Protein AF-A0A5J4TBL7-F1 (afdb_monomer)

Mean predicted aligned error: 8.06 Å

Solvent-accessible surface area (backbone atoms only — not comparable to full-atom values): 5519 Å² total; per-residue (Å²): 136,86,67,77,61,51,78,88,79,68,88,50,75,72,48,34,52,52,38,37,51,47,25,48,49,51,29,50,49,49,42,26,33,62,68,9,38,56,97,89,41,79,74,49,79,56,37,64,71,57,46,52,52,53,50,54,45,30,62,76,69,51,25,58,58,40,35,55,56,35,46,71,35,62,43,71,91,37,49,30,19,53,32,25,50,46,30,53,47,40,70,63,51,77,64,75,77,75,124

pLDDT: mean 75.3, std 10.54, range [43.09, 86.94]

Organism: NCBI:txid222440

Secondary structure (DSSP, 8-state):
----S--TT--SHHHHHHHHHHHHHHHHHHHHHHHSEETTEE-S---HHHHHHHHHHHHHTTHHHHHHHHHT--TGGGHHHHHHHHHHHHHHTTTTT--

Sequence (99 aa):
MSISFCTAGGVGEEQNAEISYGLKRISRFLRQLHEGRTYGQSSFQPLPLLARRTEEQIEDEGANEEIEAQMNNKGIRGYIKNWATWAKSETLNHFIRRR

Structure (mmCIF, N/CA/C/O backbone):
data_AF-A0A5J4TBL7-F1
#
_entry.id   AF-A0A5J4TBL7-F1
#
loop_
_atom_site.group_PDB
_atom_site.id
_atom_site.type_symbol
_atom_site.label_atom_id
_atom_site.label_alt_id
_atom_site.label_comp_id
_atom_site.label_asym_id
_atom_site.label_entity_id
_atom_site.label_seq_id
_atom_site.pdbx_PDB_ins_code
_atom_site.Cartn_x
_atom_site.Cartn_y
_atom_site.Cartn_z
_atom_site.occupancy
_atom_site.B_iso_or_equiv
_atom_site.auth_seq_id
_atom_site.auth_comp_id
_atom_site.auth_asym_id
_atom_site.auth_atom_id
_atom_site.pdbx_PDB_model_num
ATOM 1 N N . MET A 1 1 ? 6.175 -14.369 4.989 1.00 51.16 1 MET A N 1
ATOM 2 C CA . MET A 1 1 ? 6.311 -13.045 5.634 1.00 51.16 1 MET A CA 1
ATOM 3 C C . MET A 1 1 ? 5.167 -12.230 5.071 1.00 51.16 1 MET A C 1
ATOM 5 O O . MET A 1 1 ? 5.240 -11.921 3.897 1.00 51.16 1 MET A O 1
ATOM 9 N N . SER A 1 2 ? 4.091 -12.049 5.832 1.00 63.00 2 SER A N 1
ATOM 10 C CA . SER A 1 2 ? 2.856 -11.390 5.381 1.00 63.00 2 SER A CA 1
ATOM 11 C C . SER A 1 2 ? 2.984 -9.872 5.532 1.00 63.00 2 SER A C 1
ATOM 13 O O . SER A 1 2 ? 3.638 -9.411 6.476 1.00 63.00 2 SER A O 1
ATOM 15 N N . ILE A 1 3 ? 2.428 -9.107 4.591 1.00 63.84 3 ILE A N 1
ATOM 16 C CA . ILE A 1 3 ? 2.423 -7.639 4.639 1.00 63.84 3 ILE A CA 1
ATOM 17 C C . ILE A 1 3 ? 1.034 -7.205 5.087 1.00 63.84 3 ILE A C 1
ATOM 19 O O . ILE A 1 3 ? 0.104 -7.215 4.296 1.00 63.84 3 ILE A O 1
ATOM 23 N N . SER A 1 4 ? 0.911 -6.767 6.339 1.00 66.31 4 SER A N 1
ATOM 24 C CA . SER A 1 4 ? -0.285 -6.068 6.824 1.00 66.31 4 SER A CA 1
ATOM 25 C C . SER A 1 4 ? 0.025 -4.581 6.990 1.00 66.31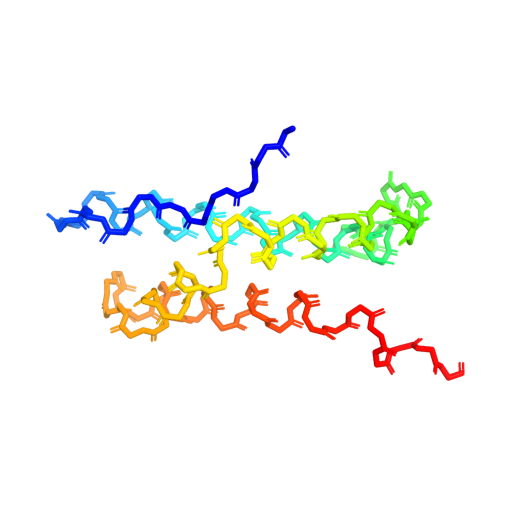 4 SER A C 1
ATOM 27 O O . SER A 1 4 ? 1.068 -4.207 7.538 1.00 66.31 4 SER A O 1
ATOM 29 N N . PHE A 1 5 ? -0.879 -3.723 6.512 1.00 64.00 5 PHE A N 1
ATOM 30 C CA . PHE A 1 5 ? -0.769 -2.259 6.537 1.00 64.00 5 PHE A C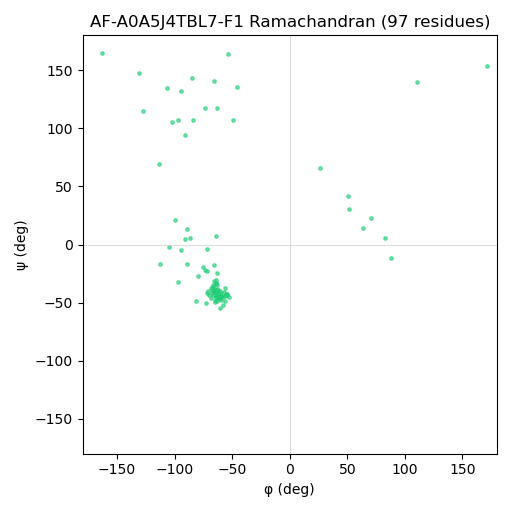A 1
ATOM 31 C C . PHE A 1 5 ? -1.351 -1.633 7.809 1.00 64.00 5 PHE A C 1
ATOM 33 O O . PHE A 1 5 ? -1.462 -0.407 7.870 1.00 64.00 5 PHE A O 1
ATOM 40 N N . CYS A 1 6 ? -1.616 -2.477 8.818 1.00 62.53 6 CYS A N 1
ATOM 41 C CA . CYS A 1 6 ? -2.116 -2.225 10.173 1.00 62.53 6 CYS A CA 1
ATOM 42 C C . CYS A 1 6 ? -3.545 -2.743 10.371 1.00 62.53 6 CYS A C 1
ATOM 44 O O . CYS A 1 6 ? -4.414 -2.560 9.525 1.00 62.53 6 CYS A O 1
ATOM 46 N N . THR A 1 7 ? -3.799 -3.325 11.550 1.00 61.44 7 THR A N 1
ATOM 47 C CA . THR A 1 7 ? -5.118 -3.798 11.986 1.00 61.44 7 THR A CA 1
ATOM 48 C C . THR A 1 7 ? -6.168 -2.711 11.780 1.00 61.44 7 THR A C 1
ATOM 50 O O . THR A 1 7 ? -6.225 -1.742 12.541 1.00 61.44 7 THR A O 1
ATOM 53 N N . ALA A 1 8 ? -7.032 -2.891 10.783 1.00 55.53 8 ALA A N 1
ATOM 54 C CA . ALA A 1 8 ? -8.086 -1.950 10.406 1.00 55.53 8 ALA A CA 1
ATOM 55 C C . ALA A 1 8 ? -9.172 -1.722 11.491 1.00 55.53 8 ALA A C 1
ATOM 57 O O . ALA A 1 8 ? -10.164 -1.048 11.233 1.00 55.53 8 ALA A O 1
ATOM 58 N N . GLY A 1 9 ? -8.999 -2.253 12.709 1.00 54.03 9 GLY A N 1
ATOM 59 C CA . GLY A 1 9 ? -9.950 -2.155 13.823 1.00 54.03 9 GLY A CA 1
ATOM 60 C C . GLY A 1 9 ? -9.586 -1.170 14.945 1.00 54.03 9 GLY A C 1
ATOM 61 O O . GLY A 1 9 ? -10.354 -1.042 15.894 1.00 54.03 9 GLY A O 1
ATOM 62 N N . GLY A 1 10 ? -8.433 -0.495 14.885 1.00 54.94 10 GLY A N 1
ATOM 63 C CA . GLY A 1 10 ? -7.995 0.422 15.944 1.00 54.94 10 GLY A CA 1
ATOM 64 C C . GLY A 1 10 ? -8.577 1.835 15.811 1.00 54.94 10 GLY A C 1
ATOM 65 O O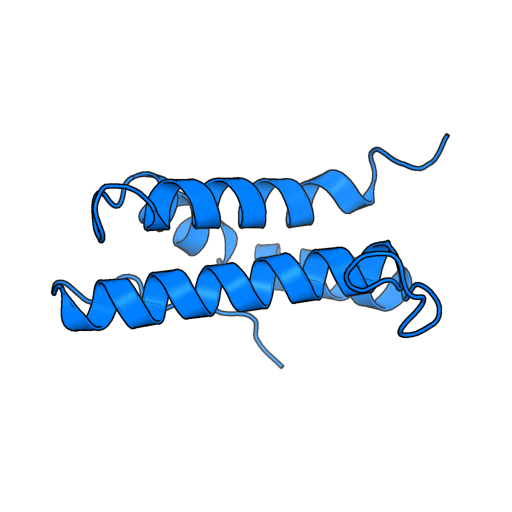 . GLY A 1 10 ? -8.144 2.599 14.949 1.00 54.94 10 GLY A O 1
ATOM 66 N N . VAL A 1 11 ? -9.524 2.206 16.679 1.00 52.16 11 VAL A N 1
ATOM 67 C CA . VAL A 1 11 ? -10.009 3.588 16.840 1.00 52.16 11 VAL A CA 1
ATOM 68 C C . VAL A 1 11 ? -9.294 4.260 18.021 1.00 52.16 11 VAL A C 1
ATOM 70 O O . VAL A 1 11 ? -9.598 3.979 19.178 1.00 52.16 11 VAL A O 1
ATOM 73 N N . GLY A 1 12 ? -8.377 5.192 17.734 1.00 61.09 12 GLY A N 1
ATOM 74 C CA . GLY A 1 12 ? -7.709 6.019 18.748 1.00 61.09 12 GLY A CA 1
ATOM 75 C C . GLY A 1 12 ? -6.558 6.870 18.195 1.00 61.09 12 GLY A C 1
ATOM 76 O O . GLY A 1 12 ? -5.944 6.528 17.187 1.00 61.09 12 GLY A O 1
ATOM 77 N N . GLU A 1 13 ? -6.240 7.999 18.841 1.00 61.28 13 GLU A N 1
ATOM 78 C CA . GLU A 1 13 ? -5.117 8.866 18.429 1.00 61.28 13 GLU A CA 1
ATOM 79 C C . GLU A 1 13 ? -3.745 8.183 18.549 1.00 61.28 13 GLU A C 1
ATOM 81 O O . GLU A 1 13 ? -2.876 8.412 17.708 1.00 61.28 13 GLU A O 1
ATOM 86 N N . GLU A 1 14 ? -3.571 7.309 19.540 1.00 63.41 14 GLU A N 1
ATOM 87 C CA . GLU A 1 14 ? -2.341 6.535 19.752 1.00 63.41 14 GLU A CA 1
ATOM 88 C C . GLU A 1 14 ? -2.120 5.521 18.617 1.00 63.41 14 GLU A C 1
ATOM 90 O O . GLU A 1 14 ? -1.052 5.473 18.004 1.00 63.41 14 GLU A O 1
ATOM 95 N N . GLN A 1 15 ? -3.190 4.833 18.212 1.00 71.81 15 GLN A N 1
ATOM 96 C CA . GLN A 1 15 ? -3.189 3.918 17.068 1.00 71.81 15 GLN A CA 1
ATOM 97 C C . GLN A 1 15 ? -2.957 4.661 15.747 1.00 71.81 15 GLN A C 1
ATOM 99 O O . GLN A 1 15 ? -2.297 4.143 14.851 1.00 71.81 15 GLN A O 1
ATOM 104 N N . ASN A 1 16 ? -3.402 5.915 15.624 1.00 76.00 16 ASN A N 1
ATOM 105 C CA . ASN A 1 16 ? -3.170 6.706 14.418 1.00 76.00 16 ASN A CA 1
ATOM 106 C C . ASN A 1 16 ? -1.676 7.003 14.162 1.00 76.00 16 ASN A C 1
ATOM 108 O O . ASN A 1 16 ? -1.251 7.093 13.005 1.00 76.00 16 ASN A O 1
ATOM 112 N N . ALA A 1 17 ? -0.867 7.161 15.215 1.00 79.75 17 ALA A N 1
ATOM 113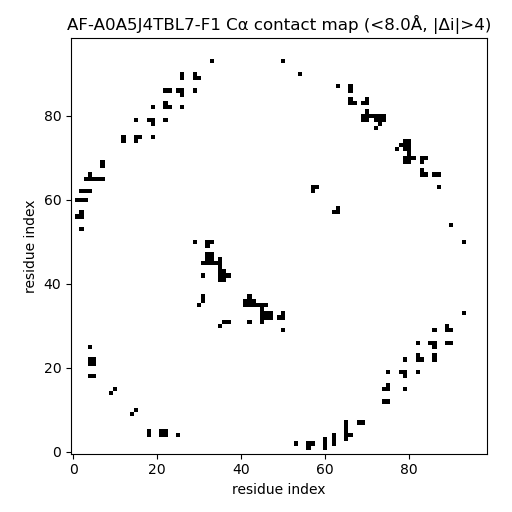 C CA . ALA A 1 17 ? 0.581 7.351 15.087 1.00 79.75 17 ALA A CA 1
ATOM 114 C C . ALA A 1 17 ? 1.285 6.081 14.623 1.00 79.75 17 ALA A C 1
ATOM 116 O O . ALA A 1 17 ? 2.115 6.143 13.712 1.00 79.75 17 ALA A O 1
ATOM 117 N N . GLU A 1 18 ? 0.907 4.940 15.189 1.00 80.56 18 GLU A N 1
ATOM 118 C CA . GLU A 1 18 ? 1.423 3.634 14.788 1.00 80.56 18 GLU A CA 1
ATOM 119 C C . GLU A 1 18 ? 1.033 3.296 13.349 1.00 80.56 18 GLU A C 1
ATOM 121 O O . GLU A 1 18 ? 1.905 2.935 12.560 1.00 80.56 18 GLU A O 1
ATOM 126 N N . ILE A 1 19 ? -0.228 3.534 12.971 1.00 79.44 19 ILE A N 1
ATOM 127 C CA . ILE A 1 19 ? -0.723 3.369 11.597 1.00 79.44 19 ILE A CA 1
ATOM 128 C C . ILE A 1 19 ? 0.083 4.246 10.634 1.00 79.44 19 ILE A C 1
ATOM 130 O O . ILE A 1 19 ? 0.640 3.763 9.649 1.00 79.44 19 ILE A O 1
ATOM 134 N N . SER A 1 20 ? 0.213 5.541 10.934 1.00 81.69 20 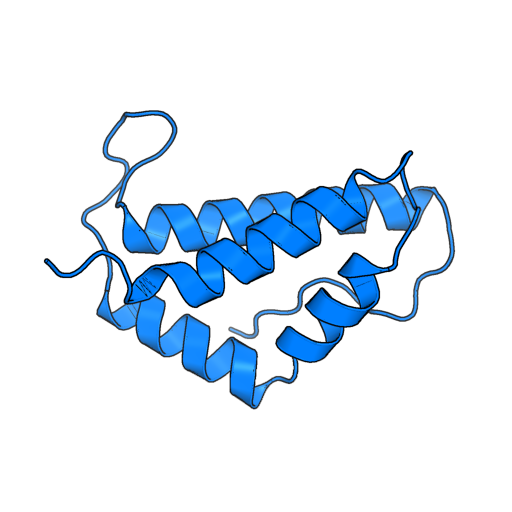SER 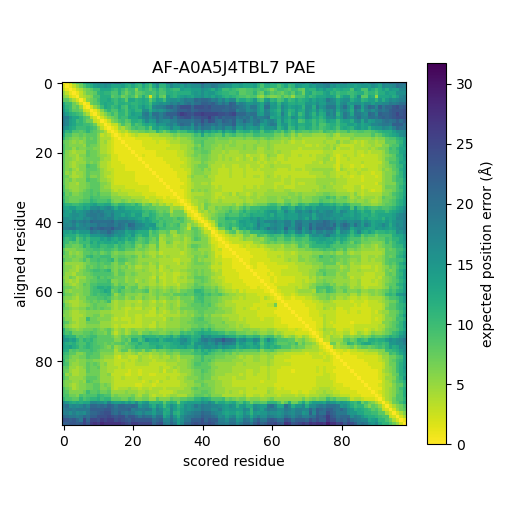A N 1
ATOM 135 C CA . SER A 1 20 ? 0.990 6.479 10.112 1.00 81.69 20 SER A CA 1
ATOM 136 C C . SER A 1 20 ? 2.448 6.029 9.953 1.00 81.69 20 SER A C 1
ATOM 138 O O . SER A 1 20 ? 3.024 6.092 8.862 1.00 81.69 20 SER A O 1
ATOM 140 N N . TYR A 1 21 ? 3.056 5.532 11.031 1.00 82.38 21 TYR A N 1
ATOM 141 C CA . TYR A 1 21 ? 4.431 5.053 11.023 1.00 82.38 21 TYR A CA 1
ATOM 142 C C . TYR A 1 21 ? 4.601 3.737 10.249 1.00 82.38 21 TYR A C 1
ATOM 144 O O . TYR A 1 21 ? 5.571 3.602 9.496 1.00 82.38 21 TYR A O 1
ATOM 152 N N . GLY A 1 22 ? 3.656 2.805 10.382 1.00 84.56 22 GLY A N 1
ATOM 153 C CA . GLY A 1 22 ? 3.596 1.550 9.634 1.00 84.56 22 GLY A CA 1
ATOM 154 C C . GLY A 1 22 ? 3.483 1.797 8.133 1.00 84.56 22 GLY A C 1
ATOM 155 O O . GLY A 1 22 ? 4.367 1.390 7.376 1.00 84.56 22 GLY A O 1
ATOM 156 N N . LEU A 1 23 ? 2.487 2.584 7.713 1.00 83.06 23 LEU A N 1
ATOM 157 C CA . LEU A 1 23 ? 2.285 2.968 6.310 1.00 83.06 23 LEU A CA 1
ATOM 158 C C . LEU A 1 23 ? 3.527 3.649 5.718 1.00 83.06 23 LEU A C 1
ATOM 160 O O . LEU A 1 23 ? 3.974 3.312 4.619 1.00 83.06 23 LEU A O 1
ATOM 164 N N . LYS A 1 24 ? 4.148 4.568 6.468 1.00 83.62 24 LYS A N 1
ATOM 165 C CA . LYS A 1 24 ? 5.401 5.227 6.071 1.00 83.62 24 LYS A CA 1
ATOM 166 C C . LYS A 1 24 ? 6.546 4.236 5.867 1.00 83.62 24 LYS A C 1
ATOM 168 O O . LYS A 1 24 ? 7.345 4.415 4.944 1.00 83.62 24 LYS A O 1
ATOM 173 N N . ARG A 1 25 ? 6.687 3.234 6.740 1.00 82.88 25 ARG A N 1
ATOM 174 C CA . ARG A 1 25 ? 7.735 2.209 6.620 1.00 82.88 25 ARG A CA 1
ATOM 175 C C . ARG A 1 25 ? 7.498 1.313 5.413 1.00 82.88 25 ARG A C 1
ATOM 177 O O . ARG A 1 25 ? 8.440 1.119 4.649 1.00 82.88 25 ARG A O 1
ATOM 184 N N . ILE A 1 26 ? 6.269 0.840 5.213 1.00 82.19 26 ILE A N 1
ATOM 185 C CA . ILE A 1 26 ? 5.942 -0.042 4.088 1.00 82.19 26 ILE A CA 1
ATOM 186 C C . ILE A 1 26 ? 6.123 0.697 2.761 1.00 82.19 26 ILE A C 1
ATOM 188 O O . ILE A 1 26 ? 6.855 0.221 1.902 1.00 82.19 26 ILE A O 1
ATOM 192 N N . SER A 1 27 ? 5.589 1.916 2.627 1.00 81.75 27 SER A N 1
ATOM 193 C CA . SER A 1 27 ? 5.786 2.742 1.426 1.00 81.75 27 SER A CA 1
ATOM 194 C C . SER A 1 27 ? 7.273 2.941 1.094 1.00 81.75 27 SER A C 1
ATOM 196 O O . SER A 1 27 ? 7.691 2.794 -0.054 1.00 81.75 27 SER A O 1
ATOM 198 N N . ARG A 1 28 ? 8.116 3.208 2.102 1.00 81.69 28 ARG A N 1
ATOM 199 C CA . ARG A 1 28 ? 9.569 3.324 1.901 1.00 81.69 28 ARG A CA 1
ATOM 200 C C . ARG A 1 28 ? 10.217 2.010 1.485 1.00 81.69 28 ARG A C 1
ATOM 202 O O . ARG A 1 28 ? 11.102 2.046 0.637 1.00 81.69 28 ARG A O 1
ATOM 209 N N . PHE A 1 29 ? 9.808 0.897 2.083 1.00 82.69 29 PHE A N 1
ATOM 210 C CA . PHE A 1 29 ? 10.313 -0.429 1.749 1.00 82.69 29 PHE A CA 1
ATOM 211 C C . PHE A 1 29 ? 9.981 -0.805 0.299 1.00 82.69 29 PHE A C 1
ATOM 213 O O . PHE A 1 29 ? 10.890 -1.160 -0.446 1.00 82.69 29 PHE A O 1
ATOM 220 N N . LEU A 1 30 ? 8.727 -0.624 -0.130 1.00 80.75 30 LEU A N 1
ATOM 221 C CA . LEU A 1 30 ? 8.289 -0.851 -1.514 1.00 80.75 30 LEU A CA 1
ATOM 222 C C . LEU A 1 30 ? 9.106 -0.019 -2.507 1.00 80.75 30 LEU A C 1
ATOM 224 O O . LEU A 1 30 ? 9.687 -0.548 -3.457 1.00 80.75 30 LEU A O 1
ATOM 228 N N . ARG A 1 31 ? 9.254 1.279 -2.230 1.00 80.12 31 ARG A N 1
ATOM 229 C CA . ARG A 1 31 ? 10.063 2.170 -3.063 1.00 80.12 31 ARG A CA 1
ATOM 230 C C . ARG A 1 31 ? 11.521 1.722 -3.149 1.00 80.12 31 ARG A C 1
ATOM 232 O O . ARG A 1 31 ? 12.110 1.719 -4.226 1.00 80.12 31 ARG A O 1
ATOM 239 N N . GLN A 1 32 ? 12.116 1.333 -2.021 1.00 80.50 32 GLN A N 1
ATOM 240 C CA . GLN A 1 32 ? 13.494 0.847 -1.982 1.00 80.50 32 GLN A CA 1
ATOM 241 C C . GLN A 1 32 ? 13.658 -0.466 -2.754 1.00 80.50 32 GLN A C 1
ATOM 243 O O . GLN A 1 32 ? 14.646 -0.608 -3.469 1.00 80.50 32 GLN A O 1
ATOM 248 N N . LEU A 1 33 ? 12.703 -1.399 -2.661 1.00 79.25 33 LEU A N 1
ATOM 249 C CA . LEU A 1 33 ? 12.720 -2.640 -3.443 1.00 79.25 33 LEU A CA 1
ATOM 250 C C . LEU A 1 33 ? 12.789 -2.367 -4.949 1.00 79.25 33 LEU A C 1
ATOM 252 O O . LEU A 1 33 ? 13.493 -3.073 -5.675 1.00 79.25 33 LEU A O 1
ATOM 256 N N . HIS A 1 34 ? 12.093 -1.323 -5.399 1.00 75.69 34 HIS A N 1
ATOM 257 C CA . HIS A 1 34 ? 12.031 -0.932 -6.800 1.00 75.69 34 HIS A CA 1
ATOM 258 C C . HIS A 1 34 ? 13.242 -0.117 -7.264 1.00 75.69 34 HIS A C 1
ATOM 260 O O . HIS A 1 34 ? 13.834 -0.419 -8.297 1.00 75.69 34 HIS A O 1
ATOM 266 N N . GLU A 1 35 ? 13.626 0.917 -6.516 1.00 77.25 35 GLU A N 1
ATOM 267 C CA . GLU A 1 35 ? 14.673 1.853 -6.939 1.00 77.25 35 GLU A CA 1
ATOM 268 C C . GLU A 1 35 ? 16.081 1.419 -6.508 1.00 77.25 35 GLU A C 1
ATOM 270 O O . GLU A 1 35 ? 17.071 1.949 -7.018 1.00 77.25 35 GLU A O 1
ATOM 275 N N . GLY A 1 36 ? 16.196 0.494 -5.549 1.00 75.94 36 GLY A N 1
ATOM 276 C CA . GLY A 1 36 ? 17.464 0.116 -4.915 1.00 75.94 36 GLY A CA 1
ATOM 277 C C . GLY A 1 36 ? 18.124 1.263 -4.135 1.00 75.94 36 GLY A C 1
ATOM 278 O O . GLY A 1 3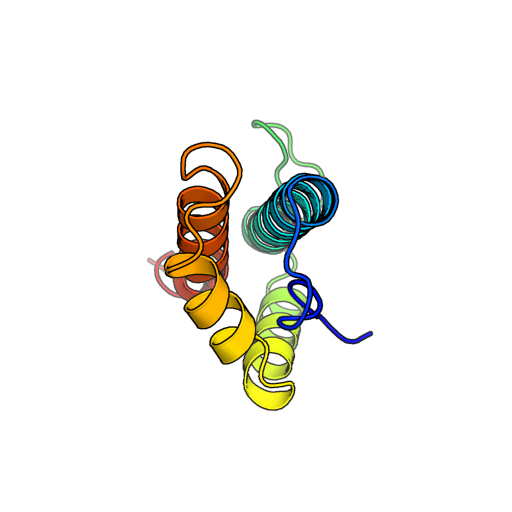6 ? 19.311 1.216 -3.809 1.00 75.94 36 GLY A O 1
ATOM 279 N N . ARG A 1 37 ? 17.394 2.353 -3.867 1.00 72.62 37 ARG A N 1
ATOM 280 C CA . ARG A 1 37 ? 17.945 3.611 -3.343 1.00 72.62 37 ARG A CA 1
ATOM 281 C C . ARG A 1 37 ? 17.166 4.128 -2.141 1.00 72.62 37 ARG A C 1
ATOM 283 O O . ARG A 1 37 ? 15.945 4.027 -2.070 1.00 72.62 37 ARG A O 1
ATOM 290 N N . THR A 1 38 ? 17.888 4.778 -1.234 1.00 70.12 38 THR A N 1
ATOM 291 C CA . THR A 1 38 ? 17.352 5.482 -0.065 1.00 70.12 38 THR A CA 1
ATOM 292 C C . THR A 1 38 ? 17.897 6.905 -0.064 1.00 70.12 38 THR A C 1
ATOM 294 O O . THR A 1 38 ? 19.100 7.105 0.055 1.00 70.12 38 THR A O 1
ATOM 297 N N . TYR A 1 39 ? 17.021 7.901 -0.233 1.00 67.44 39 TYR A N 1
ATOM 298 C CA . TYR A 1 39 ? 17.385 9.331 -0.261 1.00 67.44 39 TYR A CA 1
ATOM 299 C C . TYR A 1 39 ? 18.540 9.677 -1.222 1.00 67.44 39 TYR A C 1
ATOM 301 O O . TYR A 1 39 ? 19.427 10.455 -0.890 1.00 67.44 39 TYR A O 1
ATOM 309 N N . GLY A 1 40 ? 18.540 9.087 -2.421 1.00 67.44 40 GLY A N 1
ATOM 310 C CA . GLY A 1 40 ? 19.548 9.356 -3.453 1.00 67.44 40 GLY A CA 1
ATOM 311 C C . GLY A 1 40 ? 20.812 8.494 -3.376 1.00 67.44 40 GLY A C 1
ATOM 312 O O . GLY A 1 40 ? 21.548 8.442 -4.358 1.00 67.44 40 GLY A O 1
ATOM 313 N N . GLN A 1 41 ? 21.038 7.753 -2.286 1.00 68.81 41 GLN A N 1
ATOM 314 C CA . GLN A 1 41 ? 22.120 6.768 -2.191 1.00 68.81 41 GLN A CA 1
ATOM 315 C C . GLN A 1 41 ? 21.622 5.364 -2.549 1.00 68.81 41 GLN A C 1
ATOM 317 O O . GLN A 1 41 ? 20.601 4.919 -2.024 1.00 68.81 41 GLN A O 1
ATOM 322 N N . SER A 1 42 ? 22.349 4.645 -3.412 1.00 68.06 42 SER A N 1
ATOM 323 C CA . SER A 1 42 ? 22.096 3.216 -3.651 1.00 68.06 42 SER A CA 1
ATOM 324 C C . SER A 1 42 ? 22.343 2.432 -2.370 1.00 68.06 42 SER A C 1
ATOM 326 O O . SER A 1 42 ? 23.448 2.434 -1.839 1.00 68.06 42 SER A O 1
ATOM 328 N N . SER A 1 43 ? 21.291 1.798 -1.863 1.00 69.19 43 SER A N 1
ATOM 329 C CA . SER A 1 43 ? 21.316 1.010 -0.628 1.00 69.19 43 SER A CA 1
ATOM 330 C C . SER A 1 43 ? 21.497 -0.477 -0.925 1.00 69.19 43 SER A C 1
ATOM 332 O O . SER A 1 43 ? 22.107 -1.187 -0.136 1.00 69.19 43 SER A O 1
ATOM 334 N N . PHE A 1 44 ? 20.974 -0.936 -2.065 1.00 70.75 44 PHE A N 1
ATOM 335 C CA . PHE A 1 44 ? 21.102 -2.296 -2.587 1.00 70.75 44 PHE A CA 1
ATOM 336 C C . PHE A 1 44 ? 20.744 -2.303 -4.085 1.00 70.75 44 PHE A C 1
ATOM 338 O O . PHE A 1 44 ? 20.182 -1.336 -4.595 1.00 70.75 44 PHE A O 1
ATOM 345 N N . GLN A 1 45 ? 21.088 -3.354 -4.833 1.00 75.44 45 GLN A N 1
ATOM 346 C CA . GLN A 1 45 ? 20.617 -3.463 -6.221 1.00 75.44 45 GLN A CA 1
ATOM 347 C C . GLN A 1 45 ? 19.090 -3.638 -6.247 1.00 75.44 45 GLN A C 1
ATOM 349 O O . GLN A 1 45 ? 18.587 -4.384 -5.413 1.00 75.44 45 GLN A O 1
ATOM 354 N N . PRO A 1 46 ? 18.354 -3.014 -7.187 1.00 73.50 46 PRO A N 1
ATOM 355 C CA . PRO A 1 46 ? 16.918 -3.247 -7.347 1.00 73.50 46 PRO A CA 1
ATOM 356 C C . PRO A 1 46 ? 16.568 -4.740 -7.324 1.00 73.50 46 PRO A C 1
ATOM 358 O O . PRO A 1 46 ? 17.236 -5.541 -7.980 1.00 73.50 46 PRO A O 1
ATOM 361 N N . LEU A 1 47 ? 15.513 -5.114 -6.594 1.00 80.94 47 LEU A N 1
ATOM 362 C CA . LEU A 1 47 ? 15.077 -6.507 -6.431 1.00 80.94 47 LEU A CA 1
ATOM 363 C C . LEU A 1 47 ? 13.705 -6.722 -7.095 1.00 80.94 47 LEU A C 1
ATOM 365 O O . LEU A 1 47 ? 12.710 -6.945 -6.404 1.00 80.94 47 LEU A O 1
ATOM 369 N N . PRO A 1 48 ? 13.612 -6.686 -8.439 1.00 76.81 48 PRO A N 1
ATOM 370 C CA . PRO A 1 48 ? 12.333 -6.698 -9.154 1.00 76.81 48 PRO A CA 1
ATOM 371 C C . PRO A 1 48 ? 11.527 -7.989 -8.951 1.00 76.81 48 PRO A C 1
ATOM 373 O O . PRO A 1 48 ? 10.302 -7.957 -8.968 1.00 76.81 48 PRO A O 1
ATOM 376 N N . LEU A 1 49 ? 12.199 -9.127 -8.741 1.00 83.31 49 LEU A N 1
ATOM 377 C CA . LEU A 1 49 ? 11.531 -10.397 -8.433 1.00 83.31 49 LEU A CA 1
ATOM 378 C C . LEU A 1 49 ? 10.869 -10.373 -7.054 1.00 83.31 49 LEU A C 1
ATOM 380 O O . LEU A 1 49 ? 9.788 -10.927 -6.883 1.00 83.31 49 LEU A O 1
ATOM 384 N N . LEU A 1 50 ? 11.515 -9.725 -6.083 1.00 82.06 50 LEU A N 1
ATOM 385 C CA . LEU A 1 50 ? 10.951 -9.565 -4.753 1.00 82.06 50 LEU A CA 1
ATOM 386 C C . LEU A 1 50 ? 9.795 -8.566 -4.789 1.00 82.06 50 LEU A C 1
ATOM 388 O O . LEU A 1 50 ? 8.758 -8.860 -4.222 1.00 82.06 50 LEU A O 1
ATOM 392 N N . ALA A 1 51 ? 9.926 -7.459 -5.529 1.00 79.31 51 ALA A N 1
ATOM 393 C CA . ALA A 1 51 ? 8.836 -6.501 -5.727 1.00 79.31 51 ALA A CA 1
ATOM 394 C C . ALA A 1 51 ? 7.564 -7.158 -6.301 1.00 79.31 51 ALA A C 1
ATOM 396 O O . ALA A 1 51 ? 6.479 -6.902 -5.796 1.00 79.31 51 ALA A O 1
ATOM 397 N N . ARG A 1 52 ? 7.701 -8.062 -7.283 1.00 80.81 52 ARG A N 1
ATOM 398 C CA . ARG A 1 52 ? 6.564 -8.832 -7.822 1.00 80.81 52 ARG A CA 1
ATOM 399 C C . ARG A 1 52 ? 5.908 -9.746 -6.790 1.00 80.81 52 ARG A C 1
ATOM 401 O O . ARG A 1 52 ? 4.694 -9.754 -6.678 1.00 80.81 52 ARG A O 1
ATOM 408 N N . ARG A 1 53 ? 6.698 -10.488 -6.008 1.00 83.62 53 ARG A N 1
ATOM 409 C CA . ARG A 1 53 ? 6.142 -11.343 -4.943 1.00 83.62 53 ARG A CA 1
ATOM 410 C C . ARG A 1 53 ? 5.419 -10.531 -3.877 1.00 83.62 53 ARG A C 1
ATOM 412 O O . ARG A 1 53 ? 4.389 -10.951 -3.380 1.00 83.62 53 ARG A O 1
ATOM 419 N N . THR A 1 54 ? 5.972 -9.378 -3.523 1.00 81.75 54 THR A N 1
ATOM 420 C CA . THR A 1 54 ? 5.364 -8.450 -2.571 1.00 81.75 54 THR A CA 1
ATOM 421 C C . THR A 1 54 ? 3.999 -7.966 -3.068 1.00 81.75 54 THR A C 1
ATOM 423 O O . THR A 1 54 ? 3.079 -7.883 -2.271 1.00 81.75 54 THR A O 1
ATOM 426 N N . GLU A 1 55 ? 3.844 -7.680 -4.361 1.00 81.62 55 GLU A N 1
ATOM 427 C CA . GLU A 1 55 ? 2.550 -7.321 -4.956 1.00 81.62 55 GLU A CA 1
ATOM 428 C C . GLU A 1 55 ? 1.542 -8.475 -4.895 1.00 81.62 55 GLU A C 1
ATOM 430 O O . GLU A 1 55 ? 0.441 -8.267 -4.394 1.00 81.62 55 GLU A O 1
ATOM 435 N N . GLU A 1 56 ? 1.938 -9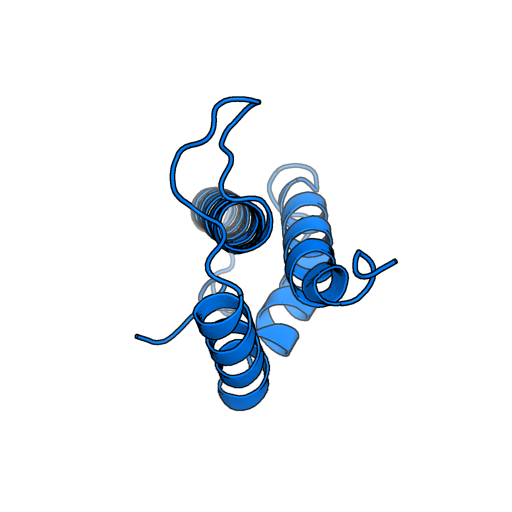.683 -5.314 1.00 84.25 56 GLU A N 1
ATOM 436 C CA . GLU A 1 56 ? 1.091 -10.885 -5.218 1.00 84.25 56 GLU A CA 1
ATOM 437 C C . GLU A 1 56 ? 0.607 -11.101 -3.777 1.00 84.25 56 GLU A C 1
ATOM 439 O O . GLU A 1 56 ? -0.571 -11.337 -3.547 1.00 84.25 56 GLU A O 1
ATOM 444 N N . GLN A 1 57 ? 1.484 -10.930 -2.783 1.00 83.25 57 GLN A N 1
ATOM 445 C CA . GLN A 1 57 ? 1.094 -11.026 -1.375 1.00 83.25 57 GLN A CA 1
ATOM 446 C C . GLN A 1 57 ? 0.141 -9.913 -0.932 1.00 83.25 57 GLN A C 1
ATOM 448 O O . GLN A 1 57 ? -0.728 -10.161 -0.105 1.00 83.25 57 GLN A O 1
ATOM 453 N N . ILE A 1 58 ? 0.304 -8.689 -1.440 1.00 83.00 58 ILE A N 1
ATOM 454 C CA . ILE A 1 58 ? -0.586 -7.574 -1.093 1.00 83.00 58 ILE A CA 1
ATOM 455 C C . ILE A 1 58 ? -2.000 -7.821 -1.638 1.00 83.00 58 ILE A C 1
ATOM 457 O O . ILE A 1 58 ? -2.981 -7.473 -0.980 1.00 83.00 58 ILE A O 1
ATOM 461 N N . GLU A 1 59 ? -2.102 -8.420 -2.823 1.00 83.19 59 GLU A N 1
ATOM 462 C CA . GLU A 1 59 ? -3.373 -8.808 -3.431 1.00 83.19 59 GLU A CA 1
ATOM 463 C C . GLU A 1 59 ? -3.990 -10.028 -2.728 1.00 83.19 59 GLU A C 1
ATOM 465 O O . GLU A 1 59 ? -5.135 -9.958 -2.286 1.00 83.19 59 GLU A O 1
ATOM 470 N N . ASP A 1 60 ? -3.223 -11.105 -2.535 1.00 84.94 60 ASP A N 1
ATOM 471 C CA . ASP A 1 60 ? -3.710 -12.359 -1.944 1.00 84.94 60 ASP A CA 1
ATOM 472 C C . ASP A 1 60 ? -4.104 -12.224 -0.463 1.00 84.94 60 ASP A C 1
ATOM 474 O O . ASP A 1 60 ? -5.029 -12.892 0.003 1.00 84.94 60 ASP A O 1
ATOM 478 N N . GLU A 1 61 ? -3.401 -11.384 0.305 1.00 83.94 61 GLU A N 1
ATOM 479 C CA . GLU A 1 61 ? -3.621 -11.233 1.751 1.00 83.94 61 GLU A CA 1
ATOM 480 C C . GLU A 1 61 ? -4.634 -10.124 2.101 1.00 83.94 61 GLU A C 1
ATOM 482 O O . GLU A 1 61 ? -4.857 -9.851 3.281 1.00 83.94 61 GLU A O 1
ATOM 487 N N . GLY A 1 62 ? -5.272 -9.489 1.109 1.00 81.12 62 GLY A N 1
ATOM 488 C CA . GLY A 1 62 ? -6.292 -8.453 1.337 1.00 81.12 62 GLY A CA 1
ATOM 489 C C . GLY A 1 62 ? -5.730 -7.131 1.880 1.00 81.12 62 GLY A C 1
ATOM 490 O O . GLY A 1 62 ? -6.411 -6.340 2.540 1.00 81.12 62 GLY A O 1
ATOM 491 N N . ALA A 1 63 ? -4.442 -6.890 1.651 1.00 82.56 63 ALA A N 1
ATOM 492 C CA . ALA A 1 63 ? -3.755 -5.705 2.135 1.00 82.56 63 ALA A CA 1
ATOM 493 C C . ALA A 1 63 ? -4.152 -4.436 1.356 1.00 82.56 63 ALA A C 1
ATOM 495 O O . ALA A 1 63 ? -4.046 -3.325 1.883 1.00 82.56 63 ALA A O 1
ATOM 496 N N . ASN A 1 64 ? -4.657 -4.577 0.126 1.00 82.94 64 ASN A N 1
ATOM 497 C CA . ASN A 1 64 ? -5.223 -3.464 -0.639 1.00 82.94 64 ASN A CA 1
ATOM 498 C C . ASN A 1 64 ? -6.465 -2.872 0.045 1.00 82.94 64 ASN A C 1
ATOM 500 O O . ASN A 1 64 ? -6.596 -1.649 0.124 1.00 82.94 64 ASN A O 1
ATOM 504 N N . GLU A 1 65 ? -7.334 -3.713 0.596 1.00 85.25 65 GLU A N 1
ATOM 505 C CA . GLU A 1 65 ? -8.527 -3.318 1.342 1.00 85.25 65 GLU A CA 1
ATOM 506 C C . GLU A 1 65 ? -8.147 -2.567 2.622 1.00 85.25 65 GLU A C 1
ATOM 508 O O . GLU A 1 65 ? -8.762 -1.549 2.957 1.00 85.25 65 GLU A O 1
ATOM 513 N N . GLU A 1 66 ? -7.086 -3.007 3.310 1.00 84.44 66 GLU A N 1
ATOM 514 C CA . GLU A 1 66 ? -6.536 -2.290 4.464 1.00 84.44 66 GLU A CA 1
ATOM 515 C C . GLU A 1 66 ? -6.044 -0.888 4.067 1.00 84.44 66 GLU A C 1
ATOM 517 O O . GLU A 1 66 ? -6.381 0.100 4.729 1.00 84.44 66 GLU A O 1
ATOM 522 N N . ILE A 1 67 ? -5.295 -0.763 2.963 1.00 83.12 67 ILE A N 1
ATOM 523 C CA . ILE A 1 67 ? -4.833 0.538 2.451 1.00 83.12 67 ILE A CA 1
ATOM 524 C C . ILE A 1 67 ? -6.027 1.438 2.112 1.00 83.12 67 ILE A C 1
ATOM 526 O O . ILE A 1 67 ? -6.038 2.612 2.492 1.00 83.12 67 ILE A O 1
ATOM 530 N N . GLU A 1 68 ? -7.039 0.915 1.419 1.00 85.50 68 GLU A N 1
ATOM 531 C CA . GLU A 1 68 ? -8.232 1.675 1.035 1.00 85.50 68 GLU A CA 1
ATOM 532 C C . GLU A 1 68 ? -9.041 2.156 2.243 1.00 85.50 68 GLU A C 1
ATOM 534 O O . GLU A 1 68 ? -9.498 3.307 2.262 1.00 85.50 68 GLU A O 1
ATOM 539 N N . ALA A 1 69 ? -9.149 1.341 3.294 1.00 84.56 69 ALA A N 1
ATOM 540 C CA . ALA A 1 69 ? -9.747 1.765 4.554 1.00 84.56 69 ALA A CA 1
ATOM 541 C C . ALA A 1 69 ? -8.971 2.946 5.170 1.00 84.56 69 ALA A C 1
ATOM 543 O O . ALA A 1 69 ? -9.569 3.954 5.565 1.00 84.56 69 ALA A O 1
ATOM 544 N N . GLN A 1 70 ? -7.632 2.886 5.175 1.00 82.75 70 GLN A N 1
ATOM 545 C CA . GLN A 1 70 ? -6.788 3.962 5.710 1.00 82.75 70 GLN A CA 1
ATOM 546 C C . GLN A 1 70 ? -6.760 5.228 4.835 1.00 82.75 70 GLN A C 1
ATOM 548 O O . GLN A 1 70 ? -6.531 6.323 5.352 1.00 82.75 70 GLN A O 1
ATOM 553 N N . MET A 1 71 ? -7.062 5.147 3.534 1.00 83.94 71 MET A N 1
ATOM 554 C CA . MET A 1 71 ? -7.195 6.331 2.665 1.00 83.94 71 MET A CA 1
ATOM 555 C C . MET A 1 71 ? -8.347 7.258 3.083 1.00 83.94 71 MET A C 1
ATOM 557 O O . MET A 1 71 ? -8.310 8.461 2.806 1.00 83.94 71 MET A O 1
ATOM 561 N N . ASN A 1 72 ? -9.352 6.723 3.779 1.00 81.94 72 ASN A N 1
ATOM 562 C CA . ASN A 1 72 ? -10.457 7.499 4.340 1.00 81.94 72 ASN A CA 1
ATOM 563 C C . ASN A 1 72 ? -10.225 7.901 5.807 1.00 81.94 72 ASN A C 1
ATOM 565 O O . ASN A 1 72 ? -11.008 8.676 6.366 1.00 81.94 72 ASN A O 1
ATOM 569 N N . ASN A 1 73 ? -9.135 7.435 6.426 1.00 76.62 73 ASN A N 1
ATOM 570 C CA . ASN A 1 73 ? -8.805 7.745 7.809 1.00 76.62 73 ASN A CA 1
ATOM 571 C C . ASN A 1 73 ? -8.296 9.195 7.941 1.00 76.62 73 ASN A C 1
ATOM 573 O O . ASN A 1 73 ? -7.264 9.591 7.388 1.00 76.62 73 ASN A O 1
ATOM 577 N N . LYS A 1 74 ? -9.040 10.002 8.709 1.00 73.75 74 LYS A N 1
ATOM 578 C CA . LYS A 1 74 ? -8.726 11.411 9.010 1.00 73.75 74 LYS A CA 1
ATOM 579 C C . LYS A 1 74 ? -7.793 11.592 10.218 1.00 73.75 74 LYS A C 1
ATOM 581 O O . LYS A 1 74 ? -7.551 12.733 10.614 1.00 73.75 74 LYS A O 1
ATOM 586 N N . GLY A 1 75 ? -7.271 10.506 10.794 1.00 70.19 75 GLY A N 1
ATOM 587 C CA . GLY A 1 75 ? -6.328 10.522 11.914 1.00 70.19 75 GLY A CA 1
ATOM 588 C C . GLY A 1 75 ? -5.096 11.394 11.637 1.00 70.19 75 GLY A C 1
ATOM 589 O O . GLY A 1 75 ? -4.867 11.792 10.499 1.00 70.19 75 GLY A O 1
ATOM 590 N N . ILE A 1 76 ? -4.327 11.762 12.671 1.00 71.94 76 ILE A N 1
ATOM 591 C CA . ILE A 1 76 ? -3.212 12.747 12.643 1.00 71.94 76 ILE A CA 1
ATOM 592 C C . ILE A 1 76 ? -3.369 13.800 11.534 1.00 71.94 76 ILE A C 1
ATOM 594 O O . ILE A 1 76 ? -2.594 13.833 10.579 1.00 71.94 76 ILE A O 1
ATOM 598 N N . ARG A 1 77 ? -4.394 14.656 11.621 1.00 78.12 77 ARG A N 1
ATOM 599 C CA . ARG A 1 77 ? -4.589 15.782 10.684 1.00 78.12 77 ARG A CA 1
ATOM 600 C C . ARG A 1 77 ? -4.553 15.379 9.192 1.00 78.12 77 ARG A C 1
ATOM 602 O O . ARG A 1 77 ? -4.120 16.167 8.356 1.00 78.12 77 ARG A O 1
ATOM 609 N N . GLY A 1 78 ? -4.972 14.157 8.851 1.00 77.00 78 GLY A N 1
ATOM 610 C CA . GLY A 1 78 ? -4.982 13.638 7.478 1.00 77.00 78 GLY A CA 1
ATOM 611 C C . GLY A 1 78 ? -3.649 13.078 6.964 1.00 77.00 78 GLY A C 1
ATOM 612 O O . GLY A 1 78 ? -3.570 12.690 5.799 1.00 77.00 78 GLY A O 1
ATOM 613 N N . TYR A 1 79 ? -2.603 12.982 7.793 1.00 81.00 79 TYR A N 1
ATOM 614 C CA . TYR A 1 79 ? -1.338 12.364 7.374 1.00 81.00 79 TYR A CA 1
ATOM 615 C C . TYR A 1 79 ? -1.492 10.882 7.031 1.00 81.00 79 TYR A C 1
ATOM 617 O O . TYR A 1 79 ? -0.839 10.417 6.101 1.00 81.00 79 TYR A O 1
ATOM 625 N N . ILE A 1 80 ? -2.360 10.152 7.738 1.00 82.25 80 ILE A N 1
ATOM 626 C CA . ILE A 1 80 ? -2.608 8.727 7.465 1.00 82.25 80 ILE A CA 1
ATOM 627 C C . ILE A 1 80 ? -3.115 8.537 6.037 1.00 82.25 80 ILE A C 1
ATOM 629 O O . ILE A 1 80 ? -2.533 7.757 5.289 1.00 82.25 80 ILE A O 1
ATOM 633 N N . LYS A 1 81 ? -4.106 9.330 5.618 1.00 85.19 81 LYS A N 1
ATOM 634 C CA . LYS A 1 81 ? -4.583 9.357 4.232 1.00 85.19 81 LYS A CA 1
ATOM 635 C C . LYS A 1 81 ? -3.448 9.578 3.226 1.00 85.19 81 LYS A C 1
ATOM 637 O O . LYS A 1 81 ? -3.395 8.895 2.202 1.00 85.19 81 LYS A O 1
ATOM 642 N N . ASN A 1 82 ? -2.546 10.524 3.497 1.00 86.00 82 ASN A N 1
ATOM 643 C CA . ASN A 1 82 ? -1.421 10.807 2.601 1.00 86.00 82 ASN A CA 1
ATOM 644 C C . ASN A 1 82 ? -0.473 9.603 2.500 1.00 86.00 82 ASN A C 1
ATOM 646 O O . ASN A 1 82 ? -0.100 9.212 1.396 1.00 86.00 82 ASN A O 1
ATOM 650 N N . TRP A 1 83 ? -0.134 8.974 3.630 1.00 84.75 83 TRP A N 1
ATOM 651 C CA . TRP A 1 83 ? 0.712 7.780 3.646 1.00 84.75 83 TRP A CA 1
ATOM 652 C C . TRP A 1 83 ? 0.050 6.575 2.977 1.00 84.75 83 TRP A C 1
ATOM 654 O O . TRP A 1 83 ? 0.726 5.874 2.232 1.00 84.75 83 TRP A O 1
ATOM 664 N N . ALA A 1 84 ? -1.253 6.367 3.174 1.00 85.69 84 ALA A N 1
ATOM 665 C CA . ALA A 1 84 ? -2.009 5.312 2.501 1.00 85.69 84 ALA A CA 1
ATOM 666 C C . ALA A 1 84 ? -2.036 5.531 0.979 1.00 85.69 84 ALA A C 1
ATOM 668 O O . ALA A 1 84 ? -1.798 4.607 0.205 1.00 85.69 84 ALA A O 1
ATOM 669 N N . THR A 1 85 ? -2.219 6.780 0.539 1.00 86.94 85 THR A N 1
ATOM 670 C CA . THR A 1 85 ? -2.173 7.140 -0.888 1.00 86.94 85 THR A CA 1
ATOM 671 C C . THR A 1 85 ? -0.794 6.863 -1.493 1.00 86.94 85 THR A C 1
ATOM 673 O O . THR A 1 85 ? -0.696 6.314 -2.589 1.00 86.94 85 THR A O 1
ATOM 676 N N . TRP A 1 86 ? 0.284 7.203 -0.781 1.00 85.81 86 TRP A N 1
ATOM 677 C CA . TRP A 1 86 ? 1.643 6.896 -1.233 1.00 85.81 86 TRP A CA 1
ATOM 678 C C . TRP A 1 86 ? 1.933 5.398 -1.223 1.00 85.81 86 TRP A C 1
ATOM 680 O O . TRP A 1 86 ? 2.503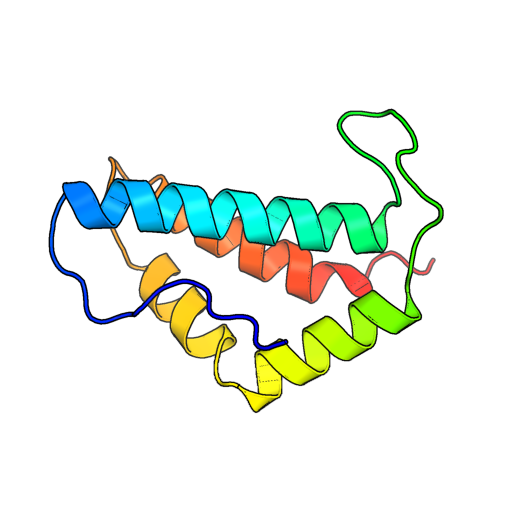 4.905 -2.185 1.00 85.81 86 TRP A O 1
ATOM 690 N N . ALA A 1 87 ? 1.503 4.654 -0.203 1.00 84.94 87 ALA A N 1
ATOM 691 C CA . ALA A 1 87 ? 1.642 3.200 -0.168 1.00 84.94 87 ALA A CA 1
ATOM 692 C C . ALA A 1 87 ? 0.948 2.532 -1.369 1.00 84.94 87 ALA A C 1
ATOM 694 O O . ALA A 1 87 ? 1.567 1.713 -2.052 1.00 84.94 87 ALA A O 1
ATOM 695 N N . LYS A 1 88 ? -0.281 2.958 -1.699 1.00 86.56 88 LYS A N 1
ATOM 696 C CA . LYS A 1 88 ? -0.998 2.502 -2.900 1.00 86.56 88 LYS A CA 1
ATOM 697 C C . LYS A 1 88 ? -0.232 2.841 -4.178 1.00 86.56 88 LYS A C 1
ATOM 699 O O . LYS A 1 88 ? -0.060 1.992 -5.046 1.00 86.56 88 LYS A O 1
ATOM 704 N N . SER A 1 89 ? 0.271 4.072 -4.285 1.00 85.50 89 SER A N 1
ATOM 705 C CA . SER A 1 89 ? 1.041 4.499 -5.456 1.00 85.50 89 SER A CA 1
ATOM 706 C C . SER A 1 89 ? 2.348 3.731 -5.618 1.00 85.50 89 SER A C 1
ATOM 708 O O . SER A 1 89 ? 2.705 3.437 -6.750 1.00 85.50 89 SER A O 1
ATOM 710 N N . GLU A 1 90 ? 3.077 3.441 -4.539 1.00 82.81 90 GLU A N 1
ATOM 711 C CA . GLU A 1 90 ? 4.335 2.686 -4.610 1.00 82.81 90 GLU A CA 1
ATOM 712 C C . GLU A 1 90 ? 4.079 1.239 -5.034 1.00 82.81 90 GLU A C 1
ATOM 714 O O . GLU A 1 90 ? 4.806 0.740 -5.885 1.00 82.81 90 GLU A O 1
ATOM 719 N N . THR A 1 91 ? 2.995 0.627 -4.543 1.00 78.56 91 THR A N 1
ATOM 720 C CA . THR A 1 91 ? 2.549 -0.711 -4.973 1.00 78.56 91 THR A CA 1
ATOM 721 C C . THR A 1 91 ? 2.245 -0.739 -6.478 1.00 78.56 91 THR A C 1
ATOM 723 O O . THR A 1 91 ? 2.704 -1.625 -7.189 1.00 78.56 91 THR A O 1
ATOM 726 N N . LEU A 1 92 ? 1.549 0.279 -7.003 1.00 74.31 92 LEU A N 1
ATOM 727 C CA . LEU A 1 92 ? 1.175 0.356 -8.425 1.00 74.31 92 LEU A CA 1
ATOM 728 C C . LEU A 1 92 ? 2.309 0.844 -9.353 1.00 74.31 92 LEU A C 1
ATOM 730 O O . LEU A 1 92 ? 2.342 0.510 -10.539 1.00 74.31 92 LEU A O 1
ATOM 734 N N . ASN A 1 93 ? 3.259 1.640 -8.850 1.00 69.81 93 ASN A N 1
ATOM 735 C CA . ASN A 1 93 ? 4.335 2.235 -9.659 1.00 69.81 93 ASN A CA 1
ATOM 736 C C . ASN A 1 93 ? 5.407 1.230 -10.115 1.00 69.81 93 ASN A C 1
ATOM 738 O O . ASN A 1 93 ? 6.295 1.603 -10.889 1.00 69.81 93 ASN A O 1
ATOM 742 N N . HIS A 1 94 ? 5.336 -0.035 -9.695 1.00 62.56 94 HIS A N 1
ATOM 743 C CA . HIS A 1 94 ? 6.317 -1.068 -10.034 1.00 62.56 94 HIS A CA 1
ATOM 744 C C . HIS A 1 94 ? 6.363 -1.447 -11.531 1.00 62.56 94 HIS A C 1
ATOM 746 O O . HIS A 1 94 ? 7.380 -1.974 -11.988 1.00 62.56 94 HIS A O 1
ATOM 752 N N . PHE A 1 95 ? 5.337 -1.116 -12.330 1.00 54.75 95 PHE A N 1
ATOM 753 C CA . PHE A 1 95 ? 5.309 -1.428 -13.775 1.00 54.75 95 PHE A CA 1
ATOM 754 C C . PHE A 1 95 ? 5.378 -0.220 -14.704 1.00 54.75 95 PHE A C 1
ATOM 756 O O . PHE A 1 95 ? 5.719 -0.373 -15.876 1.00 54.75 95 PHE A O 1
ATOM 763 N N . ILE A 1 96 ? 5.111 0.988 -14.206 1.00 56.38 96 ILE A N 1
ATOM 764 C CA . ILE A 1 96 ? 4.999 2.181 -15.061 1.00 56.38 96 ILE A CA 1
ATOM 765 C C . ILE A 1 96 ? 6.384 2.678 -15.519 1.00 56.38 96 ILE A C 1
ATOM 767 O O . ILE A 1 96 ? 6.507 3.369 -16.528 1.00 56.38 96 ILE A O 1
ATOM 771 N N . ARG A 1 97 ? 7.460 2.276 -14.828 1.00 53.72 97 ARG A N 1
ATOM 772 C CA . ARG A 1 97 ? 8.833 2.727 -15.106 1.00 53.72 97 ARG A CA 1
ATOM 773 C C . ARG A 1 97 ? 9.693 1.748 -15.915 1.00 53.72 97 ARG A C 1
ATOM 775 O O . ARG A 1 97 ? 10.916 1.862 -15.896 1.00 53.72 97 ARG A O 1
ATOM 782 N N . ARG A 1 98 ? 9.080 0.820 -16.659 1.00 43.47 98 ARG A N 1
ATOM 783 C CA . ARG A 1 98 ? 9.743 0.175 -17.806 1.00 43.47 98 ARG A CA 1
ATOM 784 C C . ARG A 1 98 ? 9.427 0.979 -19.065 1.00 43.47 98 ARG A C 1
ATOM 786 O O . ARG A 1 98 ? 8.391 0.768 -19.687 1.00 43.47 98 ARG A O 1
ATOM 793 N N . ARG A 1 99 ? 10.318 1.902 -19.418 1.00 43.09 99 ARG A N 1
ATOM 794 C CA . ARG A 1 99 ? 10.394 2.489 -20.756 1.00 43.09 99 ARG A CA 1
ATOM 795 C C . ARG A 1 99 ? 11.778 2.228 -21.320 1.00 43.09 99 ARG A C 1
ATOM 797 O O . ARG A 1 99 ? 12.730 2.279 -20.510 1.00 43.09 99 ARG A O 1
#

Foldseek 3Di:
DAQALDDLPDDDLVSLVVSLVSLQVLLQVLQCLQPCDDPPHRVGPRNLVVLVVNLVRCVVVVRLVVLVSQLPDCHPNCSSVVSSVSSVCSNVVSPVPPD

Nearest PDB structures (foldseek):
  6zbf-assembly1_D  TM=3.893E-01  e=3.024E+00  Plasmodium falciparum
  3g9v-assembly2_D  TM=2.379E-01  e=2.097E+00  Homo sapiens

Radius of gyration: 13.69 Å; Cα contacts (8 Å, |Δi|>4): 109; chains: 1; bounding box: 33×29×40 Å